Protein AF-D1AGP1-F1 (afdb_monomer_lite)

Sequence (56 aa):
MNKYKEIRKMMIDKDITWNFIIGKSKNYKSSWGLRGAIKNNQKKAIDEVESILEGV

Secondary structure (DSSP, 8-state):
--HHHHHHHHHHHTT--HHHHHHH-SS-S-HHHHHHHHHTT-HHHHHHHHHHHHT-

Radius of gyration: 9.92 Å; chains: 1; bounding box: 23×26×22 Å

Foldseek 3Di:
DQLLVVLVVLCVVVVHDLVNLCVQDPPDVDSVVLSVCSRVVPVVSSVSSVVVSVVD

Structure (mmCIF, N/CA/C/O backbone):
data_AF-D1AGP1-F1
#
_entry.id   AF-D1AGP1-F1
#
loop_
_atom_site.group_PDB
_atom_site.id
_atom_site.type_symbol
_atom_site.label_atom_id
_atom_site.label_alt_id
_atom_site.label_comp_id
_atom_site.label_asym_id
_atom_site.label_entity_id
_atom_site.label_seq_id
_atom_site.pdbx_PDB_ins_code
_atom_site.Cartn_x
_atom_site.Cartn_y
_atom_site.Cartn_z
_atom_site.occupancy
_atom_site.B_iso_or_equiv
_atom_site.auth_seq_id
_atom_site.auth_comp_id
_atom_site.auth_asym_id
_atom_site.auth_atom_id
_atom_site.pdbx_PDB_model_num
ATOM 1 N N . MET A 1 1 ? 9.170 -15.745 1.194 1.00 61.59 1 MET A N 1
ATOM 2 C CA . MET A 1 1 ? 7.780 -15.311 1.472 1.00 61.59 1 MET A CA 1
ATOM 3 C C . MET A 1 1 ? 7.448 -14.171 0.513 1.00 61.59 1 MET A C 1
ATOM 5 O O . MET A 1 1 ? 8.351 -13.418 0.174 1.00 61.59 1 MET A O 1
ATOM 9 N N . ASN A 1 2 ? 6.239 -14.103 -0.046 1.00 86.81 2 ASN A N 1
ATOM 10 C CA . ASN A 1 2 ? 5.916 -13.108 -1.077 1.00 86.81 2 ASN A CA 1
ATOM 11 C C . ASN A 1 2 ? 5.338 -11.852 -0.410 1.00 86.81 2 ASN A C 1
ATOM 13 O O . ASN A 1 2 ? 4.157 -11.850 -0.058 1.00 86.81 2 ASN A O 1
ATOM 17 N N . LYS A 1 3 ? 6.154 -10.799 -0.260 1.00 90.81 3 LYS A N 1
ATOM 18 C CA . LYS A 1 3 ? 5.787 -9.581 0.482 1.00 90.81 3 LYS A CA 1
ATOM 19 C C . LYS A 1 3 ? 4.521 -8.908 -0.046 1.00 90.81 3 LYS A C 1
ATOM 21 O O . LYS A 1 3 ? 3.704 -8.400 0.714 1.00 90.81 3 LYS A O 1
ATOM 26 N N . TYR A 1 4 ? 4.295 -9.004 -1.354 1.00 94.00 4 TYR A N 1
ATOM 27 C CA . TYR A 1 4 ? 3.062 -8.542 -1.980 1.00 94.00 4 TYR A CA 1
ATOM 28 C C . TYR A 1 4 ? 1.812 -9.236 -1.418 1.00 94.00 4 TYR A C 1
ATOM 30 O O . TYR A 1 4 ? 0.791 -8.583 -1.201 1.00 94.00 4 TYR A O 1
ATOM 38 N N . LYS A 1 5 ? 1.876 -10.554 -1.176 1.00 94.69 5 LYS A N 1
ATOM 39 C CA . LYS A 1 5 ? 0.750 -11.317 -0.614 1.00 94.69 5 LYS A CA 1
ATOM 40 C C . LYS A 1 5 ? 0.482 -10.935 0.842 1.00 94.69 5 LYS A C 1
ATOM 42 O O . LYS A 1 5 ? -0.681 -10.817 1.210 1.00 94.69 5 LYS A O 1
ATOM 47 N N . GLU A 1 6 ? 1.528 -10.712 1.635 1.00 94.88 6 GLU A N 1
ATOM 48 C CA . GLU A 1 6 ? 1.404 -10.246 3.025 1.00 94.88 6 GLU A CA 1
ATOM 49 C C . GLU A 1 6 ? 0.717 -8.885 3.095 1.00 94.88 6 GLU A C 1
ATOM 51 O O . GLU A 1 6 ? -0.312 -8.751 3.750 1.00 94.88 6 GLU A O 1
ATOM 56 N N . ILE A 1 7 ? 1.226 -7.905 2.339 1.00 95.25 7 ILE A N 1
ATOM 57 C CA . ILE A 1 7 ? 0.630 -6.567 2.258 1.00 95.25 7 ILE A CA 1
ATOM 58 C C . ILE A 1 7 ? -0.823 -6.660 1.801 1.00 95.25 7 ILE A C 1
ATOM 60 O O . ILE A 1 7 ? -1.700 -6.030 2.384 1.00 95.25 7 ILE A O 1
ATOM 64 N N . ARG A 1 8 ? -1.114 -7.495 0.795 1.00 95.00 8 ARG A N 1
ATOM 65 C CA . ARG A 1 8 ? -2.489 -7.652 0.319 1.00 95.00 8 ARG A CA 1
ATOM 66 C C . ARG A 1 8 ? -3.414 -8.245 1.381 1.00 95.00 8 ARG A C 1
ATOM 68 O O . ARG A 1 8 ? -4.567 -7.829 1.429 1.00 95.00 8 ARG A O 1
ATOM 75 N N . LYS A 1 9 ? -2.932 -9.180 2.204 1.00 95.69 9 LYS A N 1
ATOM 76 C CA . LYS A 1 9 ? -3.702 -9.738 3.320 1.00 95.69 9 LYS A CA 1
ATOM 77 C C . LYS A 1 9 ? -3.986 -8.668 4.376 1.00 95.69 9 LYS A C 1
ATOM 79 O O . LYS A 1 9 ? -5.147 -8.444 4.678 1.00 95.69 9 LYS A O 1
ATOM 84 N N . MET A 1 10 ? -2.965 -7.927 4.816 1.00 95.00 10 MET A N 1
ATOM 85 C CA . MET A 1 10 ? -3.129 -6.828 5.782 1.00 95.00 10 MET A CA 1
ATOM 86 C C . MET A 1 10 ? -4.116 -5.762 5.295 1.00 95.00 10 MET A C 1
ATOM 88 O O . MET A 1 10 ? -4.931 -5.262 6.063 1.00 95.00 10 MET A O 1
ATOM 92 N N . MET A 1 11 ? -4.074 -5.435 4.001 1.00 95.94 11 MET A N 1
ATOM 93 C CA . MET A 1 11 ? -5.043 -4.527 3.392 1.00 95.94 11 MET A CA 1
ATOM 94 C C . MET A 1 11 ? -6.474 -5.066 3.462 1.00 95.94 11 MET A C 1
ATOM 96 O O . MET A 1 11 ? -7.383 -4.288 3.704 1.00 95.94 11 MET A O 1
ATOM 100 N N . ILE A 1 12 ? -6.687 -6.365 3.224 1.00 95.81 12 ILE A N 1
ATOM 101 C CA . ILE A 1 12 ? -8.023 -6.979 3.308 1.00 95.81 12 ILE A CA 1
ATOM 102 C C . ILE A 1 12 ? -8.511 -6.980 4.757 1.00 95.81 12 ILE A C 1
ATOM 104 O O . ILE A 1 12 ? -9.642 -6.578 5.003 1.00 95.81 12 ILE A O 1
ATOM 108 N N . ASP A 1 13 ? -7.648 -7.358 5.701 1.00 96.00 13 ASP A N 1
ATOM 109 C CA . ASP A 1 13 ? -7.985 -7.412 7.128 1.00 96.00 13 ASP A CA 1
ATOM 110 C C . ASP A 1 13 ? -8.396 -6.028 7.680 1.00 96.00 13 ASP A C 1
ATOM 112 O O . ASP A 1 13 ? -9.188 -5.945 8.615 1.00 96.00 13 ASP A O 1
ATOM 116 N N . LYS A 1 14 ? -7.893 -4.940 7.077 1.00 94.94 14 LYS A N 1
ATOM 117 C CA . LYS A 1 14 ? -8.206 -3.541 7.429 1.00 94.94 14 LYS A CA 1
ATOM 118 C C . LYS A 1 14 ? -9.247 -2.864 6.519 1.00 94.94 14 LYS A C 1
ATOM 120 O O . LYS A 1 14 ? -9.478 -1.670 6.673 1.00 94.94 14 LYS A O 1
ATOM 125 N N . ASP A 1 15 ? -9.823 -3.575 5.550 1.00 95.31 15 ASP A N 1
ATOM 126 C CA . ASP A 1 15 ? -10.710 -3.014 4.512 1.00 95.31 15 ASP A CA 1
ATOM 127 C C . ASP A 1 15 ? -10.103 -1.821 3.728 1.00 95.31 15 ASP A C 1
ATOM 129 O O . ASP A 1 15 ? -10.744 -0.826 3.389 1.00 95.31 15 ASP A O 1
ATOM 133 N N . ILE A 1 16 ? -8.805 -1.908 3.423 1.00 95.62 16 ILE A N 1
ATOM 134 C CA . ILE A 1 16 ? -8.040 -0.875 2.720 1.00 95.62 16 ILE A CA 1
ATOM 135 C C . ILE A 1 16 ? -7.870 -1.224 1.237 1.00 95.62 16 ILE A C 1
ATOM 137 O O . ILE A 1 16 ? -7.492 -2.331 0.833 1.00 95.62 16 ILE A O 1
ATOM 141 N N . THR A 1 17 ? -8.062 -0.221 0.381 1.00 95.75 17 THR A N 1
ATOM 142 C CA . THR A 1 17 ? -7.853 -0.341 -1.066 1.00 95.75 17 THR A CA 1
ATOM 143 C C . THR A 1 17 ? -6.506 0.228 -1.507 1.00 95.75 17 THR A C 1
ATOM 145 O O . THR A 1 17 ? -5.900 1.072 -0.853 1.00 95.75 17 THR A O 1
ATOM 148 N N . TRP A 1 18 ? -6.025 -0.188 -2.681 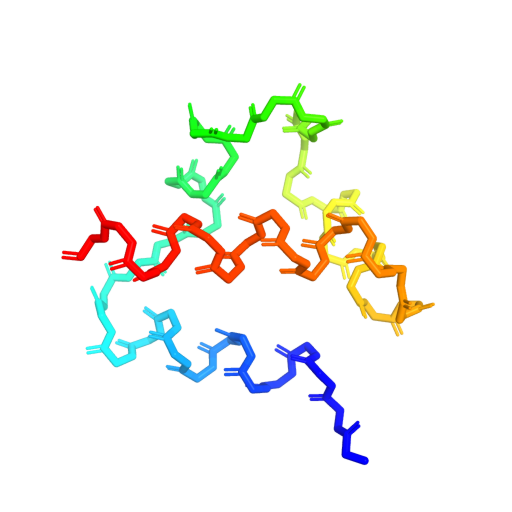1.00 95.12 18 TRP A N 1
ATOM 149 C CA . TRP A 1 18 ? -4.807 0.395 -3.258 1.00 95.12 18 TRP A CA 1
ATOM 150 C C . TRP A 1 18 ? -4.961 1.881 -3.588 1.00 95.12 18 TRP A C 1
ATOM 152 O O . TRP A 1 18 ? -3.975 2.605 -3.553 1.00 95.12 18 TRP A O 1
ATOM 162 N N . ASN A 1 19 ? -6.178 2.337 -3.891 1.00 94.31 19 ASN A N 1
ATOM 163 C CA . ASN A 1 19 ? -6.442 3.751 -4.145 1.00 94.31 19 ASN A CA 1
ATOM 164 C C . ASN A 1 19 ? -6.258 4.577 -2.870 1.00 94.31 19 ASN A C 1
ATOM 166 O O . ASN A 1 19 ? -5.667 5.649 -2.931 1.00 94.31 19 ASN A O 1
ATOM 170 N N . PHE A 1 20 ? -6.678 4.044 -1.719 1.00 94.94 20 PHE A N 1
ATOM 171 C CA . PHE A 1 20 ? -6.420 4.667 -0.424 1.00 94.94 20 PHE A CA 1
ATOM 172 C C . PHE A 1 20 ? -4.916 4.788 -0.142 1.00 94.94 20 PHE A C 1
ATOM 174 O O . PHE A 1 20 ? -4.438 5.868 0.198 1.00 94.94 20 PHE A O 1
ATOM 181 N N . ILE A 1 21 ? -4.158 3.703 -0.349 1.00 95.75 21 ILE A N 1
ATOM 182 C CA . ILE A 1 21 ? -2.699 3.710 -0.167 1.00 95.75 21 ILE A CA 1
ATOM 183 C C . ILE A 1 21 ? -2.041 4.757 -1.070 1.00 95.75 21 ILE A C 1
ATOM 185 O O . ILE A 1 21 ? -1.225 5.543 -0.603 1.00 95.75 21 ILE A O 1
ATOM 189 N N . ILE A 1 22 ? -2.426 4.812 -2.347 1.00 94.94 22 ILE A N 1
ATOM 190 C CA . ILE A 1 22 ? -1.899 5.806 -3.291 1.00 94.94 22 ILE A CA 1
ATOM 191 C C . ILE A 1 22 ? -2.276 7.232 -2.884 1.00 94.94 22 ILE A C 1
ATOM 193 O O . ILE A 1 22 ? -1.444 8.122 -3.002 1.00 94.94 22 ILE A O 1
ATOM 197 N N . GLY A 1 23 ? -3.476 7.451 -2.342 1.00 94.12 23 GLY A N 1
ATOM 198 C CA . GLY A 1 23 ? -3.888 8.759 -1.827 1.00 94.12 23 GLY A CA 1
ATOM 199 C C . GLY A 1 23 ? -3.037 9.265 -0.655 1.00 94.12 23 GLY A C 1
ATOM 200 O O . GLY A 1 23 ? -2.923 10.473 -0.471 1.00 94.12 23 GLY A O 1
ATOM 201 N N . LYS A 1 24 ? -2.417 8.360 0.115 1.00 93.94 24 LYS A N 1
ATOM 202 C CA . LYS A 1 24 ? -1.492 8.694 1.214 1.00 93.94 24 LYS A CA 1
ATOM 203 C C . LYS A 1 24 ? -0.011 8.590 0.834 1.00 93.94 24 LYS A C 1
ATOM 205 O O . LYS A 1 24 ? 0.844 9.044 1.593 1.00 93.94 24 LYS A O 1
ATOM 210 N N . SER A 1 25 ? 0.300 7.987 -0.311 1.00 92.56 25 SER A N 1
ATOM 211 C CA . SER A 1 25 ? 1.672 7.771 -0.756 1.00 92.56 25 SER A CA 1
ATOM 212 C C . SER A 1 25 ? 2.314 9.081 -1.209 1.00 92.56 25 SER A C 1
ATOM 214 O O . SER A 1 25 ? 1.716 9.889 -1.918 1.00 92.56 25 SER A O 1
ATOM 216 N N . LYS A 1 26 ? 3.574 9.274 -0.817 1.00 89.44 26 LYS A N 1
ATOM 217 C CA . LYS A 1 26 ? 4.418 10.392 -1.253 1.00 89.44 26 LYS A CA 1
ATOM 218 C C . LYS A 1 26 ? 5.224 10.033 -2.499 1.00 89.44 26 LYS A C 1
ATOM 220 O O . LYS A 1 26 ? 5.470 10.908 -3.328 1.00 89.44 26 LYS A O 1
ATOM 225 N N . ASN A 1 27 ? 5.627 8.767 -2.646 1.00 89.38 27 ASN A N 1
ATOM 226 C CA . ASN A 1 27 ? 6.532 8.347 -3.723 1.00 89.38 27 ASN A CA 1
ATOM 227 C C . ASN A 1 27 ? 5.819 7.696 -4.915 1.00 89.38 27 ASN A C 1
ATOM 229 O O . ASN A 1 27 ? 6.393 7.628 -6.003 1.00 89.38 27 ASN A O 1
ATOM 233 N N . TYR A 1 28 ? 4.578 7.230 -4.746 1.00 92.00 28 TYR A N 1
ATOM 234 C CA . TYR A 1 28 ? 3.850 6.506 -5.785 1.00 92.00 28 TYR A CA 1
ATOM 235 C C . TYR A 1 28 ? 2.520 7.179 -6.110 1.00 92.00 28 TYR A C 1
ATOM 237 O O . TYR A 1 28 ? 1.655 7.350 -5.262 1.00 92.00 28 TYR A O 1
ATOM 245 N N . LYS A 1 29 ? 2.334 7.503 -7.394 1.00 90.44 29 LYS A N 1
ATOM 246 C CA . LYS A 1 29 ? 1.096 8.102 -7.925 1.00 90.44 29 LYS A CA 1
ATOM 247 C C . LYS A 1 29 ? 0.205 7.106 -8.670 1.00 90.44 29 LYS A C 1
ATOM 249 O O . LYS A 1 29 ? -0.889 7.457 -9.094 1.00 90.44 29 LYS A O 1
ATOM 254 N N . SER A 1 30 ? 0.664 5.867 -8.859 1.00 94.50 30 SER A N 1
ATOM 255 C CA . SER A 1 30 ? -0.099 4.817 -9.535 1.00 94.50 30 SER A CA 1
ATOM 256 C C . SER A 1 30 ? -0.084 3.520 -8.739 1.00 94.50 30 SER A C 1
ATOM 258 O O . SER A 1 30 ? 0.959 3.056 -8.267 1.00 94.50 30 SER A O 1
ATOM 260 N N . SER A 1 31 ? -1.256 2.894 -8.629 1.00 94.12 31 SER A N 1
ATOM 261 C CA . SER A 1 31 ? -1.388 1.608 -7.944 1.00 94.12 31 SER A CA 1
ATOM 262 C C . SER A 1 31 ? -0.584 0.519 -8.652 1.00 94.12 31 SER A C 1
ATOM 264 O O . SER A 1 31 ? 0.018 -0.324 -7.996 1.00 94.12 31 SER A O 1
ATOM 266 N N . TRP A 1 32 ? -0.516 0.548 -9.985 1.00 94.81 32 TRP A N 1
ATOM 267 C CA . TRP A 1 32 ? 0.242 -0.433 -10.757 1.00 94.81 32 TRP A CA 1
ATOM 268 C C . TRP A 1 32 ? 1.750 -0.344 -10.492 1.00 94.81 32 TRP A C 1
ATOM 270 O O . TRP A 1 32 ? 2.371 -1.367 -10.201 1.00 94.81 32 TRP A O 1
ATOM 280 N N . GLY A 1 33 ? 2.315 0.871 -10.492 1.00 94.44 33 GLY A N 1
ATOM 281 C CA . GLY A 1 33 ? 3.732 1.095 -10.193 1.00 94.44 33 GLY A CA 1
ATOM 282 C C .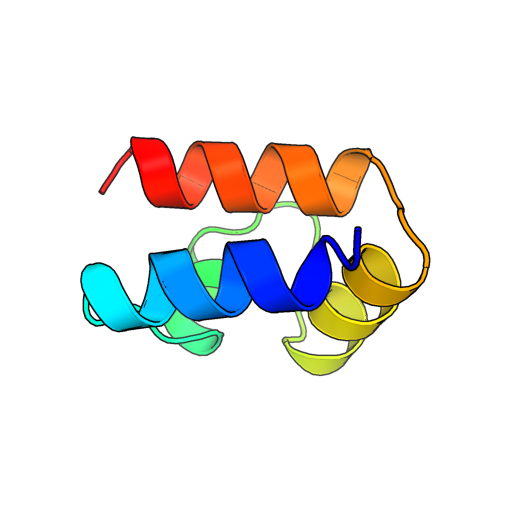 GLY A 1 33 ? 4.104 0.666 -8.774 1.00 94.44 33 GLY A C 1
ATOM 283 O O . GLY A 1 33 ? 5.088 -0.047 -8.588 1.00 94.44 33 GLY A O 1
ATOM 284 N N . LEU A 1 34 ? 3.267 1.005 -7.788 1.00 95.56 34 LEU A N 1
ATOM 285 C CA . LEU A 1 34 ? 3.474 0.594 -6.398 1.00 95.56 34 LEU A CA 1
ATOM 286 C C . LEU A 1 34 ? 3.432 -0.933 -6.238 1.00 95.56 34 LEU A C 1
ATOM 288 O O . LEU A 1 34 ? 4.324 -1.532 -5.639 1.00 95.56 34 LEU A O 1
ATOM 292 N N . ARG A 1 35 ? 2.425 -1.591 -6.827 1.00 95.25 35 ARG A N 1
ATOM 293 C CA . ARG A 1 35 ? 2.313 -3.058 -6.798 1.00 95.25 35 ARG A CA 1
ATOM 294 C C . ARG A 1 35 ? 3.519 -3.724 -7.463 1.00 95.25 35 ARG A C 1
ATOM 296 O O . A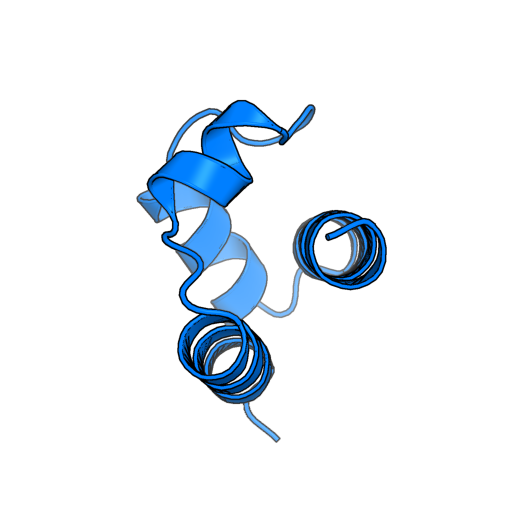RG A 1 35 ? 3.993 -4.738 -6.960 1.00 95.25 35 ARG A O 1
ATOM 303 N N . GLY A 1 36 ? 4.005 -3.173 -8.577 1.00 95.25 36 GLY A N 1
ATOM 304 C CA . GLY A 1 36 ? 5.209 -3.649 -9.261 1.00 95.25 36 GLY A CA 1
ATOM 305 C C . GLY A 1 36 ? 6.458 -3.523 -8.389 1.00 95.25 36 GLY A C 1
ATOM 306 O O . GLY A 1 36 ? 7.198 -4.491 -8.236 1.00 95.25 36 GLY A O 1
ATOM 307 N N . ALA A 1 37 ? 6.651 -2.370 -7.748 1.00 95.06 37 ALA A N 1
ATOM 308 C CA . ALA A 1 37 ? 7.767 -2.129 -6.836 1.00 95.06 37 ALA A CA 1
ATOM 309 C C . ALA A 1 37 ? 7.784 -3.123 -5.661 1.00 95.06 37 ALA A C 1
ATOM 311 O O . ALA A 1 37 ? 8.816 -3.732 -5.383 1.00 95.06 37 ALA A O 1
ATOM 312 N N . ILE A 1 38 ? 6.627 -3.369 -5.038 1.00 95.69 38 ILE A N 1
ATOM 313 C CA . ILE A 1 38 ? 6.485 -4.351 -3.951 1.00 95.69 38 ILE A CA 1
ATOM 314 C C . ILE A 1 38 ? 6.777 -5.773 -4.443 1.00 95.69 38 ILE A C 1
ATOM 316 O O . ILE A 1 38 ? 7.486 -6.521 -3.774 1.00 95.69 38 ILE A O 1
ATOM 320 N N . LYS A 1 39 ? 6.261 -6.158 -5.620 1.00 94.88 39 LYS A N 1
ATOM 321 C CA . LYS A 1 39 ? 6.542 -7.476 -6.222 1.00 94.88 39 LYS A CA 1
ATOM 322 C C . LYS A 1 39 ? 8.033 -7.686 -6.498 1.00 94.88 39 LYS A C 1
ATOM 324 O O . LYS A 1 39 ? 8.506 -8.811 -6.393 1.00 94.88 39 LYS A O 1
ATOM 329 N N . ASN A 1 40 ? 8.754 -6.610 -6.800 1.00 94.81 40 ASN A N 1
ATOM 330 C CA . ASN A 1 40 ? 10.202 -6.602 -6.998 1.00 94.81 40 ASN A CA 1
ATOM 331 C C . ASN A 1 40 ? 10.993 -6.404 -5.690 1.00 94.81 40 ASN A C 1
ATOM 333 O O . ASN A 1 40 ? 12.178 -6.087 -5.744 1.00 94.81 40 ASN A O 1
ATOM 337 N N . ASN A 1 41 ? 10.358 -6.561 -4.521 1.00 93.56 41 ASN A N 1
ATOM 338 C CA . ASN A 1 41 ? 10.962 -6.382 -3.196 1.00 93.56 41 ASN A CA 1
ATOM 339 C C . ASN A 1 41 ? 11.666 -5.025 -3.005 1.00 93.56 41 ASN A C 1
ATOM 341 O O . ASN A 1 41 ? 12.659 -4.922 -2.284 1.00 93.56 41 ASN A O 1
ATOM 345 N N . GLN A 1 42 ? 11.164 -3.962 -3.640 1.00 95.25 42 GLN A N 1
ATOM 346 C CA . GLN A 1 42 ? 11.703 -2.625 -3.416 1.00 95.25 42 GLN A CA 1
ATOM 347 C C . GLN A 1 42 ? 11.365 -2.167 -2.000 1.00 95.25 42 GLN A C 1
ATOM 349 O O . GLN A 1 42 ? 10.216 -1.841 -1.699 1.00 95.25 42 GLN A O 1
ATOM 354 N N . LYS A 1 43 ? 12.392 -2.098 -1.149 1.00 94.56 43 LYS A N 1
ATOM 355 C CA . LYS A 1 43 ? 12.258 -1.750 0.268 1.00 94.56 43 LYS A CA 1
ATOM 356 C C . LYS A 1 43 ? 11.489 -0.443 0.493 1.00 94.56 43 LYS A C 1
ATOM 358 O O . LYS A 1 43 ? 10.554 -0.425 1.274 1.00 94.56 43 LYS A O 1
ATOM 363 N N . LYS A 1 44 ? 11.786 0.607 -0.283 1.00 94.19 44 LYS A N 1
ATOM 364 C CA . LYS A 1 44 ? 11.082 1.902 -0.192 1.00 94.19 44 LYS A CA 1
ATOM 365 C C . LYS A 1 44 ? 9.562 1.781 -0.365 1.00 94.19 44 LYS A C 1
ATOM 367 O O . LYS A 1 44 ? 8.825 2.442 0.351 1.00 94.19 44 LYS A O 1
ATOM 372 N N . ALA A 1 45 ? 9.105 0.944 -1.298 1.00 95.31 45 ALA A N 1
ATOM 373 C CA . ALA A 1 45 ? 7.680 0.725 -1.534 1.00 95.31 45 ALA A CA 1
ATOM 374 C C . ALA A 1 45 ? 7.026 -0.047 -0.386 1.00 95.31 45 ALA A C 1
ATOM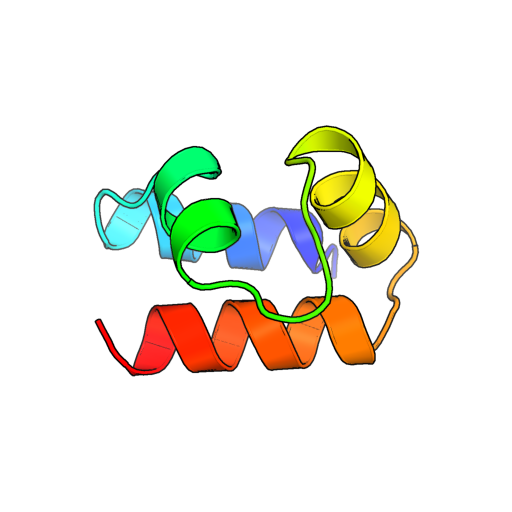 376 O O . ALA A 1 45 ? 5.888 0.227 -0.027 1.00 95.31 45 ALA A O 1
ATOM 377 N N . ILE A 1 46 ? 7.742 -1.032 0.156 1.00 95.81 46 ILE A N 1
ATOM 378 C CA . ILE A 1 46 ? 7.268 -1.865 1.260 1.00 95.81 46 ILE A CA 1
ATOM 379 C C . ILE A 1 46 ? 7.137 -1.014 2.524 1.00 95.81 46 ILE A C 1
ATOM 381 O O . ILE A 1 46 ? 6.033 -0.912 3.046 1.00 95.81 46 ILE A O 1
ATOM 385 N N . ASP A 1 47 ? 8.217 -0.340 2.928 1.00 95.44 47 ASP A N 1
ATOM 386 C CA . ASP A 1 47 ? 8.271 0.492 4.135 1.00 95.44 47 ASP A CA 1
ATOM 387 C C . ASP A 1 47 ? 7.184 1.582 4.111 1.00 95.44 47 ASP A C 1
ATOM 389 O O . ASP A 1 47 ? 6.522 1.848 5.111 1.00 95.44 47 ASP A O 1
ATOM 393 N N . GLU A 1 48 ? 6.956 2.201 2.948 1.00 94.31 48 GLU A N 1
ATOM 394 C CA . GLU A 1 48 ? 5.924 3.228 2.797 1.00 94.31 48 GLU A CA 1
ATOM 395 C C . GLU A 1 48 ? 4.509 2.665 2.969 1.00 94.31 48 GLU A C 1
ATOM 397 O O . GLU A 1 48 ? 3.691 3.263 3.667 1.00 94.31 48 GLU A O 1
ATOM 402 N N . VAL A 1 49 ? 4.204 1.519 2.352 1.00 95.75 49 VAL A N 1
ATOM 403 C CA . VAL A 1 49 ? 2.873 0.912 2.484 1.00 95.75 49 VAL A CA 1
ATOM 404 C C . VAL A 1 49 ? 2.640 0.392 3.892 1.00 95.75 49 VAL A C 1
ATOM 406 O O . VAL A 1 49 ? 1.545 0.573 4.415 1.00 95.75 49 VAL A O 1
ATOM 409 N N . GLU A 1 50 ? 3.647 -0.212 4.517 1.00 95.25 50 GLU A N 1
ATOM 410 C CA . GLU A 1 50 ? 3.551 -0.674 5.902 1.00 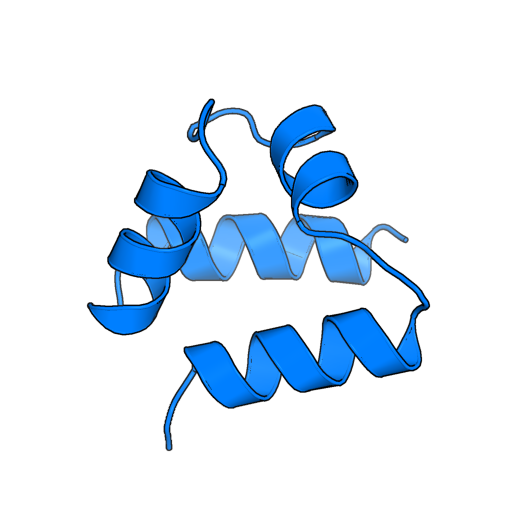95.25 50 GLU A CA 1
ATOM 411 C C . GLU A 1 50 ? 3.312 0.494 6.857 1.00 95.25 50 GLU A C 1
ATOM 413 O O . GLU A 1 50 ? 2.352 0.450 7.620 1.00 95.25 50 GLU A O 1
ATOM 418 N N . SER A 1 51 ? 4.054 1.597 6.715 1.00 95.00 51 SER A N 1
ATOM 419 C CA . SER A 1 51 ? 3.824 2.805 7.517 1.00 95.00 51 SER A CA 1
ATOM 420 C C . SER A 1 51 ? 2.405 3.367 7.346 1.00 95.00 51 SER A C 1
ATOM 422 O O . SER A 1 51 ? 1.778 3.790 8.319 1.00 95.00 51 SER A O 1
ATOM 424 N N . ILE A 1 52 ? 1.856 3.338 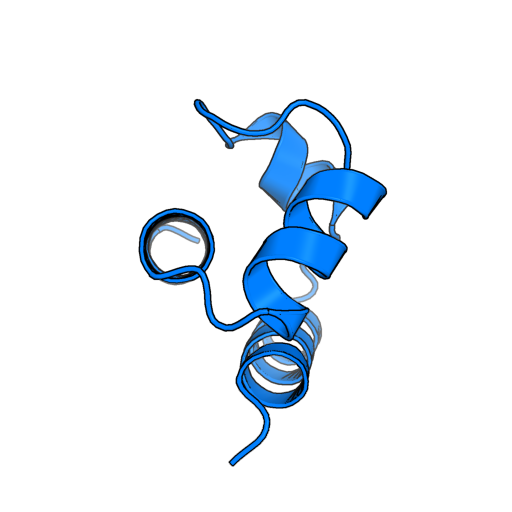6.125 1.00 94.81 52 ILE A N 1
ATOM 425 C CA . ILE A 1 52 ? 0.469 3.759 5.879 1.00 94.81 52 ILE A CA 1
ATOM 426 C C . ILE A 1 52 ? -0.531 2.802 6.542 1.00 94.81 52 ILE A C 1
ATOM 428 O O . ILE A 1 52 ? -1.533 3.269 7.075 1.00 94.81 52 ILE A O 1
ATOM 432 N N . LEU A 1 53 ? -0.293 1.489 6.489 1.00 93.69 53 LEU A N 1
ATOM 433 C CA . LEU A 1 53 ? -1.180 0.473 7.069 1.00 93.69 53 LEU A CA 1
ATOM 434 C C . LEU A 1 53 ? -1.140 0.446 8.602 1.00 93.69 53 LEU A C 1
ATOM 436 O O . LEU A 1 53 ? -2.152 0.129 9.222 1.00 93.69 53 LEU A O 1
ATOM 440 N N . GLU A 1 54 ? 0.005 0.757 9.206 1.00 92.50 54 GLU A N 1
ATOM 441 C CA . GLU A 1 54 ? 0.168 0.882 10.660 1.00 92.50 54 GLU A CA 1
ATOM 442 C C . GLU A 1 54 ? -0.492 2.154 11.205 1.00 92.50 54 GLU A C 1
ATOM 444 O O . GLU A 1 54 ? -1.011 2.151 12.317 1.00 92.50 54 GLU A O 1
ATOM 449 N N . GLY A 1 55 ? -0.513 3.230 10.412 1.00 86.56 55 GLY A N 1
ATOM 450 C CA . GLY A 1 55 ? -1.150 4.502 10.766 1.00 86.56 55 GLY A CA 1
ATOM 451 C C . GLY A 1 55 ? -2.661 4.575 10.509 1.00 86.56 55 GLY A C 1
ATOM 452 O O . GLY A 1 55 ? -3.212 5.679 10.508 1.00 86.56 55 GLY A O 1
ATOM 453 N N . VAL A 1 56 ? -3.316 3.447 10.216 1.00 80.31 56 VAL A N 1
ATOM 454 C CA . VAL A 1 56 ? -4.769 3.315 9.983 1.00 80.31 56 VAL A CA 1
ATOM 455 C C . VAL A 1 56 ? -5.329 2.253 10.904 1.00 80.31 56 VAL A C 1
ATOM 457 O O . VAL A 1 56 ? -6.353 2.547 11.545 1.00 80.31 56 VAL A O 1
#

Organism: Sebaldella termitidis (strain ATCC 33386 / NCTC 11300) (NCBI:txid526218)

pLDDT: mean 93.33, std 5.1, range [61.59, 96.0]